Protein AF-A0A2N2BVV9-F1 (afdb_monomer_lite)

Structure (mmCIF, N/CA/C/O backbone):
data_AF-A0A2N2BVV9-F1
#
_entry.id   AF-A0A2N2BVV9-F1
#
loop_
_atom_site.group_PDB
_atom_site.id
_atom_site.type_symbol
_atom_site.label_atom_id
_atom_site.label_alt_id
_atom_site.label_comp_id
_atom_site.label_asym_id
_atom_site.label_entity_id
_atom_site.label_seq_id
_atom_site.pdbx_PDB_ins_code
_atom_site.Cartn_x
_atom_site.Cartn_y
_atom_site.Cartn_z
_atom_site.occupancy
_atom_site.B_iso_or_equiv
_atom_site.auth_seq_id
_atom_site.auth_comp_id
_atom_site.auth_asym_id
_atom_site.auth_atom_id
_atom_site.pdbx_PDB_model_num
ATOM 1 N N . MET A 1 1 ? -19.766 22.485 -24.514 1.00 62.78 1 MET A N 1
ATOM 2 C CA . MET A 1 1 ? -18.307 22.722 -24.386 1.00 62.78 1 MET A CA 1
ATOM 3 C C . MET A 1 1 ? -17.818 22.043 -23.111 1.00 62.78 1 MET A C 1
ATOM 5 O O . MET A 1 1 ? -18.345 22.358 -22.055 1.00 62.78 1 MET A O 1
ATOM 9 N N . ARG A 1 2 ? -16.891 21.072 -23.178 1.00 65.94 2 ARG A N 1
ATOM 10 C CA . ARG A 1 2 ? -16.300 20.479 -21.960 1.00 65.94 2 ARG A CA 1
ATOM 11 C C . ARG A 1 2 ? -15.352 21.512 -21.325 1.00 65.94 2 ARG A C 1
ATOM 13 O O . ARG A 1 2 ? -14.551 22.086 -22.063 1.00 65.94 2 ARG A O 1
ATOM 20 N N . PRO A 1 3 ? -15.439 21.788 -20.013 1.00 75.00 3 PRO A N 1
ATOM 21 C CA . PRO A 1 3 ? -14.619 22.816 -19.379 1.00 75.00 3 PRO A CA 1
ATOM 22 C C . PRO A 1 3 ? -13.133 22.455 -19.502 1.00 75.00 3 PRO A C 1
ATOM 24 O O . PRO A 1 3 ? -12.729 21.358 -19.122 1.00 75.00 3 PRO A O 1
ATOM 27 N N . ARG A 1 4 ? -12.312 23.380 -20.024 1.00 73.75 4 ARG A N 1
ATOM 28 C CA . ARG A 1 4 ? -10.858 23.191 -20.230 1.00 73.75 4 ARG A CA 1
ATOM 29 C C . ARG A 1 4 ? -10.119 22.786 -18.946 1.00 73.75 4 ARG A C 1
ATOM 31 O O . ARG A 1 4 ? -9.126 22.065 -19.013 1.00 73.75 4 ARG A O 1
ATOM 38 N N . ALA A 1 5 ? -10.647 23.172 -17.785 1.00 70.56 5 ALA A N 1
ATOM 39 C CA . ALA A 1 5 ? -10.159 22.726 -16.485 1.00 70.56 5 ALA A CA 1
ATOM 40 C C . ALA A 1 5 ? -10.226 21.195 -16.335 1.00 70.56 5 ALA A C 1
ATOM 42 O O . ALA A 1 5 ? -9.238 20.579 -15.953 1.00 70.56 5 ALA A O 1
ATOM 43 N N . LEU A 1 6 ? -11.334 20.553 -16.722 1.00 74.19 6 LEU A N 1
ATOM 44 C CA . LEU A 1 6 ? -11.515 19.103 -16.577 1.00 74.19 6 LEU A CA 1
ATOM 45 C C . LEU A 1 6 ? -10.497 18.306 -17.407 1.00 74.19 6 LEU A C 1
ATOM 47 O O . LEU A 1 6 ? -10.034 17.250 -16.980 1.00 74.19 6 LEU A O 1
ATOM 51 N N . SER A 1 7 ? -10.110 18.823 -18.577 1.00 81.19 7 SER A N 1
ATOM 52 C CA . SER A 1 7 ? -9.033 18.227 -19.372 1.00 81.19 7 SER A CA 1
ATOM 53 C C . SER A 1 7 ? -7.674 18.330 -18.680 1.00 81.19 7 SER A C 1
ATOM 55 O O . SER A 1 7 ? -6.961 17.334 -18.649 1.00 81.19 7 SER A O 1
ATOM 57 N N . ILE A 1 8 ? -7.335 19.484 -18.093 1.00 84.38 8 ILE A N 1
ATOM 58 C CA . ILE A 1 8 ? -6.039 19.703 -17.428 1.00 84.38 8 ILE A CA 1
ATOM 59 C C . ILE A 1 8 ? -5.873 18.742 -16.247 1.00 84.38 8 ILE A C 1
ATOM 61 O O . ILE A 1 8 ? -4.894 18.003 -16.207 1.00 84.38 8 ILE A O 1
ATOM 65 N N . TRP A 1 9 ? -6.870 18.662 -15.360 1.00 85.75 9 TRP A N 1
ATOM 66 C CA . TRP A 1 9 ? -6.849 17.736 -14.222 1.00 85.75 9 TRP A CA 1
ATOM 67 C C . TRP A 1 9 ? -6.662 16.282 -14.659 1.00 85.75 9 TRP A C 1
ATOM 69 O O . TRP A 1 9 ? -5.866 15.550 -14.076 1.00 85.75 9 TRP A O 1
ATOM 79 N N . ARG A 1 10 ? -7.355 15.858 -15.722 1.00 87.19 10 ARG A N 1
ATOM 80 C CA . ARG A 1 10 ? -7.242 14.490 -16.238 1.00 87.19 10 ARG A CA 1
ATOM 81 C C . ARG A 1 10 ? -5.838 14.174 -16.753 1.00 87.19 10 ARG A C 1
ATOM 83 O O . ARG A 1 10 ? -5.335 13.088 -16.484 1.00 87.19 10 ARG A O 1
ATOM 90 N N . TYR A 1 11 ? -5.211 15.101 -17.476 1.00 88.94 11 TYR A N 1
ATOM 91 C CA . TYR A 1 11 ? -3.847 14.903 -17.969 1.00 88.94 11 TYR A CA 1
ATOM 92 C C . TYR A 1 11 ? -2.820 14.906 -16.836 1.00 88.94 11 TYR A C 1
ATOM 94 O O . TYR A 1 11 ? -1.898 14.097 -16.870 1.00 88.94 11 TYR A O 1
ATOM 102 N N . SER A 1 12 ? -3.010 15.733 -15.804 1.00 88.25 12 SER A N 1
ATOM 103 C CA . SER A 1 12 ? -2.161 15.712 -14.610 1.00 88.25 12 SER A CA 1
ATOM 104 C C . SER A 1 12 ? -2.215 14.361 -13.896 1.00 88.25 12 SER A C 1
ATOM 106 O O . SER A 1 12 ? -1.169 13.781 -13.617 1.00 88.25 12 SER A O 1
ATOM 108 N N . TRP A 1 13 ? -3.412 13.809 -13.667 1.00 89.38 13 TRP A N 1
ATOM 109 C CA . TRP A 1 13 ? -3.558 12.485 -13.052 1.00 89.38 13 TRP A CA 1
ATOM 110 C C . TRP A 1 13 ? -2.965 11.367 -13.906 1.00 89.38 13 TRP A C 1
ATOM 112 O O . TRP A 1 13 ? -2.309 10.476 -13.371 1.00 89.38 13 TRP A O 1
ATOM 122 N N . ALA A 1 14 ? -3.151 11.428 -15.226 1.00 89.12 14 ALA A N 1
ATOM 123 C CA . ALA A 1 14 ? -2.568 10.456 -16.143 1.00 89.12 14 ALA A CA 1
ATOM 124 C C . ALA A 1 14 ? -1.032 10.508 -16.140 1.00 89.12 14 ALA A C 1
ATOM 126 O O . ALA A 1 14 ? -0.393 9.460 -16.125 1.00 89.12 14 ALA A O 1
ATOM 127 N N . LEU A 1 15 ? -0.438 11.706 -16.106 1.00 91.56 15 LEU A N 1
ATOM 128 C CA . LEU A 1 15 ? 1.013 11.877 -16.044 1.00 91.56 15 LEU A CA 1
ATOM 129 C C . LEU A 1 15 ? 1.579 11.339 -14.728 1.00 91.56 15 LEU A C 1
ATOM 131 O O . LEU A 1 15 ? 2.517 10.548 -14.743 1.00 91.56 15 LEU A O 1
ATOM 135 N N . VAL A 1 16 ? 0.989 11.734 -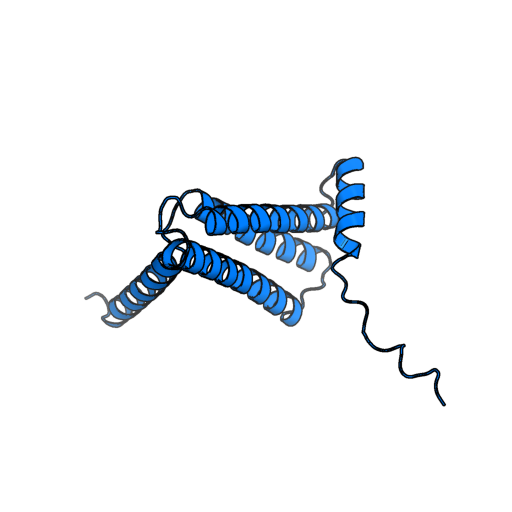13.596 1.00 89.50 16 VAL A N 1
ATOM 136 C CA . VAL A 1 16 ? 1.431 11.282 -12.270 1.00 89.50 16 VAL A CA 1
ATOM 137 C C . VAL A 1 16 ? 1.280 9.768 -12.143 1.00 89.50 16 VAL A C 1
ATOM 139 O O . VAL A 1 16 ? 2.234 9.093 -11.772 1.00 89.50 16 VAL A O 1
ATOM 142 N N . GLY A 1 17 ? 0.119 9.218 -12.508 1.00 86.31 17 GLY A N 1
ATOM 143 C CA . GLY A 1 17 ? -0.121 7.776 -12.472 1.00 86.31 17 GLY A CA 1
ATOM 144 C C . GLY A 1 17 ? 0.805 7.000 -13.408 1.00 86.31 17 GLY A C 1
ATOM 145 O O . GLY A 1 17 ? 1.315 5.951 -13.027 1.00 86.31 17 GLY A O 1
ATOM 146 N N . GLY A 1 18 ? 1.083 7.541 -14.598 1.00 87.44 18 GLY A N 1
ATOM 147 C CA . GLY A 1 18 ? 2.029 6.960 -15.548 1.00 87.44 18 GLY A CA 1
ATOM 148 C C . GLY A 1 18 ? 3.455 6.909 -15.000 1.00 87.44 18 GLY A C 1
ATOM 149 O O . GLY A 1 18 ? 4.081 5.856 -15.050 1.00 87.44 18 GLY A O 1
ATOM 150 N N . LEU A 1 19 ? 3.947 8.010 -14.422 1.00 88.12 19 LEU A N 1
ATOM 151 C CA . LEU A 1 19 ? 5.283 8.076 -13.816 1.00 88.12 19 LEU A CA 1
ATOM 152 C C . LEU A 1 19 ? 5.409 7.141 -12.610 1.00 88.12 19 LEU A C 1
ATOM 154 O O . LEU A 1 19 ? 6.375 6.387 -12.517 1.00 88.12 19 LEU A O 1
ATOM 158 N N . VAL A 1 20 ? 4.416 7.145 -11.717 1.00 88.81 20 VAL A N 1
ATOM 159 C CA . VAL A 1 20 ? 4.384 6.250 -10.552 1.00 88.81 20 VAL A CA 1
ATOM 160 C C . VAL A 1 20 ? 4.352 4.791 -10.999 1.00 88.81 20 VAL A C 1
ATOM 162 O O . VAL A 1 20 ? 5.143 3.987 -10.515 1.00 88.81 20 VAL A O 1
ATOM 165 N N . GLY A 1 21 ? 3.497 4.450 -11.965 1.00 88.38 21 GLY A N 1
ATOM 166 C CA . GLY A 1 21 ? 3.435 3.105 -12.529 1.00 88.38 21 GLY A CA 1
ATOM 167 C C . GLY A 1 21 ? 4.761 2.668 -13.151 1.00 88.38 21 GLY A C 1
ATOM 168 O O . GLY A 1 21 ? 5.144 1.511 -13.011 1.00 88.38 21 GLY A O 1
ATOM 169 N N . GLN A 1 22 ? 5.497 3.585 -13.783 1.00 87.06 22 GLN A N 1
ATOM 170 C CA . GLN A 1 22 ? 6.818 3.293 -14.338 1.00 87.06 22 GLN A CA 1
ATOM 171 C C . GLN A 1 22 ? 7.857 3.017 -13.242 1.00 87.06 22 GLN A C 1
ATOM 173 O O . GLN A 1 22 ? 8.562 2.018 -13.328 1.00 87.06 22 GLN A O 1
ATOM 178 N N . ILE A 1 23 ? 7.895 3.832 -12.181 1.00 88.62 23 ILE A N 1
ATOM 179 C CA . ILE A 1 23 ? 8.817 3.655 -11.041 1.00 88.62 23 ILE A CA 1
ATOM 180 C C . ILE A 1 23 ? 8.554 2.338 -10.302 1.00 88.62 23 ILE A C 1
ATOM 182 O O . ILE A 1 23 ? 9.487 1.677 -9.856 1.00 88.62 23 ILE A O 1
ATOM 186 N N . LEU A 1 24 ? 7.292 1.924 -10.193 1.00 90.94 24 LEU A N 1
ATOM 187 C CA . LEU A 1 24 ? 6.922 0.635 -9.601 1.00 90.94 24 LEU A CA 1
ATOM 188 C C . LEU A 1 24 ? 7.221 -0.555 -10.536 1.00 90.94 24 LEU A C 1
ATOM 190 O O . LEU A 1 24 ? 7.142 -1.709 -10.121 1.00 90.94 24 LEU A O 1
ATOM 194 N N . GLY A 1 25 ? 7.601 -0.296 -11.788 1.00 86.19 25 GLY A N 1
ATOM 195 C CA . GLY A 1 25 ? 7.963 -1.309 -12.775 1.00 86.19 25 GLY A CA 1
ATOM 196 C C . GLY A 1 25 ? 6.795 -1.925 -13.535 1.00 86.19 25 GLY A C 1
ATOM 197 O O . GLY A 1 25 ? 6.879 -3.065 -13.994 1.00 86.19 25 GLY A O 1
ATOM 198 N N . GLY A 1 26 ? 5.714 -1.169 -13.683 1.00 88.81 26 GLY A N 1
ATOM 199 C CA . GLY A 1 26 ? 4.510 -1.563 -14.399 1.00 88.81 26 GLY A CA 1
ATOM 200 C C . GLY A 1 26 ? 3.368 -1.973 -13.476 1.00 88.81 26 GLY A C 1
ATOM 201 O O . GLY A 1 26 ? 3.520 -2.107 -12.265 1.00 88.81 26 GLY A O 1
ATOM 202 N N . TRP A 1 27 ? 2.197 -2.151 -14.082 1.00 89.31 27 TRP A N 1
ATOM 203 C CA . TRP A 1 27 ? 0.970 -2.536 -13.391 1.00 89.31 27 TRP A CA 1
ATOM 204 C C . TRP A 1 27 ? 0.638 -3.997 -13.693 1.00 89.31 27 TRP A C 1
ATOM 206 O O . TRP A 1 27 ? -0.050 -4.299 -14.669 1.00 89.31 27 TRP A O 1
ATOM 216 N N . ASP A 1 28 ? 1.181 -4.904 -12.887 1.00 91.69 28 ASP A N 1
ATOM 217 C CA . ASP A 1 28 ? 0.995 -6.347 -13.029 1.00 91.69 28 ASP A CA 1
ATOM 218 C C . ASP A 1 28 ? 0.104 -6.933 -11.919 1.00 91.69 28 ASP A C 1
ATOM 220 O O . ASP A 1 28 ? -0.407 -6.225 -11.047 1.00 91.69 28 ASP A O 1
ATOM 224 N N . GLY A 1 29 ? -0.105 -8.253 -11.958 1.00 93.44 29 GLY A N 1
ATOM 225 C CA . GLY A 1 29 ? -0.931 -8.948 -10.970 1.00 93.44 29 GLY A CA 1
ATOM 226 C C . GLY A 1 29 ? -0.373 -8.890 -9.543 1.00 93.44 29 GLY A C 1
ATOM 227 O O . GLY A 1 29 ? -1.152 -8.884 -8.592 1.00 93.44 29 GLY A O 1
ATOM 228 N N . PHE A 1 30 ? 0.951 -8.808 -9.376 1.00 94.56 30 PHE A N 1
ATOM 229 C CA . PHE A 1 30 ? 1.578 -8.727 -8.055 1.00 94.56 30 PHE A CA 1
ATOM 230 C C . PHE A 1 30 ? 1.328 -7.364 -7.419 1.00 94.56 30 PHE A C 1
ATOM 232 O O . PHE A 1 30 ? 0.872 -7.294 -6.276 1.00 94.56 30 PHE A O 1
ATOM 239 N N . LEU A 1 31 ? 1.543 -6.284 -8.173 1.00 94.75 31 LEU A N 1
ATOM 240 C CA . LEU A 1 31 ? 1.271 -4.935 -7.695 1.00 94.75 31 LEU A CA 1
ATOM 241 C C . LEU A 1 31 ? -0.226 -4.734 -7.423 1.00 94.75 31 LEU A C 1
ATOM 243 O O . LEU A 1 31 ? -0.579 -4.174 -6.387 1.00 94.75 31 LEU A O 1
ATOM 247 N N . LEU A 1 32 ? -1.105 -5.261 -8.287 1.00 95.94 32 LEU A N 1
ATOM 248 C CA . LEU A 1 32 ? -2.555 -5.236 -8.068 1.00 95.94 32 LEU A CA 1
ATOM 249 C C . LEU A 1 32 ? -2.947 -5.935 -6.758 1.00 95.94 32 LEU A C 1
ATOM 251 O O . LEU A 1 32 ? -3.782 -5.419 -6.014 1.00 95.94 32 LEU A O 1
ATOM 255 N N . CYS A 1 33 ? -2.340 -7.088 -6.463 1.00 97.00 33 CYS A N 1
ATOM 256 C CA . CYS A 1 33 ? -2.578 -7.824 -5.225 1.00 97.00 33 CYS A CA 1
ATOM 257 C C . CYS A 1 33 ? -2.158 -7.003 -3.997 1.00 97.00 33 CYS A C 1
ATOM 259 O O . CYS A 1 33 ? -2.960 -6.820 -3.082 1.00 97.00 33 CYS A O 1
ATOM 261 N N . LEU A 1 34 ? -0.952 -6.424 -4.011 1.00 97.19 34 LEU A N 1
ATOM 262 C CA . LEU A 1 34 ? -0.489 -5.544 -2.935 1.00 97.19 34 LEU A CA 1
ATOM 263 C C . LEU A 1 34 ? -1.427 -4.353 -2.732 1.00 97.19 34 LEU A C 1
ATOM 265 O O . LEU A 1 34 ? -1.814 -4.060 -1.603 1.00 97.19 34 LEU A O 1
ATOM 269 N N . THR A 1 35 ? -1.833 -3.684 -3.814 1.00 96.56 35 THR A N 1
ATOM 270 C CA . THR A 1 35 ? -2.781 -2.568 -3.734 1.00 96.56 35 THR A CA 1
ATOM 271 C C . THR A 1 35 ? -4.107 -3.000 -3.118 1.00 96.56 35 THR A C 1
ATOM 273 O O . THR A 1 35 ? -4.628 -2.290 -2.260 1.00 96.56 35 THR A O 1
ATOM 276 N N . ALA A 1 36 ? -4.642 -4.162 -3.500 1.00 97.81 36 ALA A N 1
ATOM 277 C CA . ALA A 1 36 ? -5.874 -4.682 -2.917 1.00 97.81 36 ALA A CA 1
ATOM 278 C C . ALA A 1 36 ? -5.730 -4.938 -1.409 1.00 97.81 36 ALA A C 1
ATOM 280 O O . ALA A 1 36 ? -6.590 -4.509 -0.641 1.00 97.81 36 ALA A O 1
ATOM 281 N N . PHE A 1 37 ? -4.632 -5.562 -0.976 1.00 97.69 37 PHE A N 1
ATOM 282 C CA . PHE A 1 37 ? -4.356 -5.811 0.441 1.00 97.69 37 PHE A CA 1
ATOM 283 C C . PHE A 1 37 ? -4.236 -4.513 1.244 1.00 97.69 37 PHE A C 1
ATOM 285 O O . PHE A 1 37 ? -4.914 -4.373 2.255 1.00 97.69 37 PHE A O 1
ATOM 292 N N . VAL A 1 38 ? -3.480 -3.526 0.754 1.00 97.12 38 VAL A N 1
ATOM 293 C CA . VAL A 1 38 ? -3.354 -2.206 1.398 1.00 97.12 38 VAL A CA 1
ATOM 294 C C . VAL A 1 38 ? -4.710 -1.502 1.535 1.00 97.12 38 VAL A C 1
ATOM 296 O O . VAL A 1 38 ? -4.996 -0.880 2.559 1.00 97.12 38 VAL A O 1
ATOM 299 N N . VAL A 1 39 ? -5.563 -1.577 0.506 1.00 96.75 39 VAL A N 1
ATOM 300 C CA . VAL A 1 39 ? -6.905 -0.976 0.546 1.00 96.75 39 VAL A CA 1
ATOM 301 C C . VAL A 1 39 ? -7.787 -1.689 1.570 1.00 96.75 39 VAL A C 1
ATOM 303 O O . VAL A 1 39 ? -8.451 -1.024 2.363 1.00 96.75 39 VAL A O 1
ATOM 306 N N . ILE A 1 40 ? -7.791 -3.024 1.578 1.00 96.75 40 ILE A N 1
ATOM 307 C CA . ILE A 1 40 ? -8.565 -3.815 2.543 1.00 96.75 40 ILE A CA 1
ATOM 308 C C . ILE A 1 40 ? -8.082 -3.533 3.967 1.00 96.75 40 ILE A C 1
ATOM 310 O O . ILE A 1 40 ? -8.908 -3.311 4.852 1.00 96.75 40 ILE A O 1
ATOM 314 N N . ASP A 1 41 ? -6.772 -3.479 4.194 1.00 95.31 41 ASP A N 1
ATOM 315 C CA . ASP A 1 41 ? -6.211 -3.150 5.500 1.00 95.31 41 ASP A CA 1
ATOM 316 C C . ASP A 1 41 ? -6.666 -1.773 5.983 1.00 95.31 41 ASP A C 1
ATOM 318 O O . ASP A 1 41 ? -7.232 -1.651 7.067 1.00 95.31 41 ASP A O 1
ATOM 322 N N . TYR A 1 42 ? -6.543 -0.742 5.144 1.00 93.81 42 TYR A N 1
ATOM 323 C CA . TYR A 1 42 ? -6.992 0.598 5.510 1.00 93.81 42 TYR A CA 1
ATOM 324 C C . TYR A 1 42 ? -8.489 0.644 5.849 1.00 93.81 42 TYR A C 1
ATOM 326 O O . TYR A 1 42 ? -8.885 1.279 6.829 1.00 93.81 42 TYR A O 1
ATOM 334 N N . LEU A 1 43 ? -9.330 -0.046 5.071 1.00 95.00 43 LEU A N 1
ATOM 335 C CA . LEU A 1 43 ? -10.768 -0.116 5.332 1.00 95.00 43 LEU A CA 1
ATOM 336 C C . LEU A 1 43 ? -11.071 -0.857 6.639 1.00 95.00 43 LEU A C 1
ATOM 338 O O . LEU A 1 43 ? -11.857 -0.367 7.450 1.00 95.00 43 LEU A O 1
ATOM 342 N N . THR A 1 44 ? -10.446 -2.013 6.869 1.00 94.75 44 THR A N 1
ATOM 343 C CA . THR A 1 44 ? -10.649 -2.799 8.096 1.00 94.75 44 THR A CA 1
ATOM 344 C C . THR A 1 44 ? -10.131 -2.065 9.330 1.00 94.75 44 THR A C 1
ATOM 346 O O . THR A 1 44 ? -10.837 -2.017 10.335 1.00 94.75 44 THR A O 1
ATOM 349 N N . GLY A 1 45 ? -8.973 -1.410 9.246 1.00 92.25 45 GLY A N 1
ATOM 350 C CA . GLY A 1 45 ? -8.412 -0.586 10.315 1.00 92.25 45 GLY A CA 1
ATOM 351 C C . GLY A 1 45 ? -9.262 0.643 10.620 1.00 92.25 45 GLY A C 1
ATOM 352 O O . GLY A 1 45 ? -9.504 0.963 11.786 1.00 92.25 45 GLY A O 1
ATOM 353 N N . PHE A 1 46 ? -9.800 1.302 9.590 1.00 92.38 46 PHE A N 1
ATOM 354 C CA . PHE A 1 46 ? -10.756 2.393 9.775 1.00 92.38 46 PHE A CA 1
ATOM 355 C C . PHE A 1 46 ? -12.029 1.915 10.490 1.00 92.38 46 PHE A C 1
ATOM 357 O O . PHE A 1 46 ? -12.465 2.547 11.454 1.00 92.38 46 PHE A O 1
ATOM 364 N N . LEU A 1 47 ? -12.600 0.782 10.065 1.00 93.19 47 LEU A N 1
ATOM 365 C CA . LEU A 1 47 ? -13.775 0.183 10.703 1.00 93.19 47 LEU A CA 1
ATOM 366 C C . LEU A 1 47 ? -13.492 -0.216 12.155 1.00 93.19 47 LEU A C 1
ATOM 368 O O . LEU A 1 47 ? -14.300 0.076 13.033 1.00 93.19 47 LEU A O 1
ATOM 372 N N . ALA A 1 48 ? -12.340 -0.830 12.426 1.00 92.56 48 ALA A N 1
ATOM 373 C CA . ALA A 1 48 ? -11.912 -1.214 13.767 1.00 92.56 48 ALA A CA 1
ATOM 374 C C . ALA A 1 48 ? -11.768 0.009 14.691 1.00 92.56 48 ALA A C 1
ATOM 376 O O . ALA A 1 48 ? -12.269 0.007 15.819 1.00 92.56 48 ALA A O 1
ATOM 377 N N . ALA A 1 49 ? -11.156 1.095 14.207 1.00 90.56 49 ALA A N 1
ATOM 378 C CA . ALA A 1 49 ? -11.019 2.340 14.963 1.00 90.56 49 ALA A CA 1
ATOM 379 C C . ALA A 1 49 ? -12.372 3.032 15.211 1.00 90.56 49 ALA A C 1
ATOM 381 O O . ALA A 1 49 ? -12.611 3.557 16.305 1.00 90.56 49 ALA A O 1
ATOM 382 N N . ALA A 1 50 ? -13.275 3.003 14.224 1.00 90.50 50 ALA A N 1
ATOM 383 C CA . ALA A 1 50 ? -14.642 3.499 14.360 1.00 90.50 50 ALA A CA 1
ATOM 384 C C . ALA A 1 50 ? -15.438 2.681 15.388 1.00 90.50 50 ALA A C 1
ATOM 386 O O . ALA A 1 50 ? -16.117 3.260 16.238 1.00 90.50 50 ALA A O 1
ATOM 387 N N . TRP A 1 51 ? -15.294 1.353 15.367 1.00 91.62 51 TRP A N 1
ATOM 388 C CA . TRP A 1 51 ? -15.931 0.433 16.310 1.00 91.62 51 TRP A CA 1
ATOM 389 C C . TRP A 1 51 ? -15.512 0.707 17.757 1.00 91.62 51 TRP A C 1
ATOM 391 O O . TRP A 1 51 ? -16.349 0.779 18.655 1.00 91.62 51 TRP A O 1
ATOM 401 N N . GLN A 1 52 ? -14.221 0.961 17.982 1.00 90.50 52 GLN A N 1
ATOM 402 C CA . GLN A 1 52 ? -13.696 1.338 19.297 1.00 90.50 52 GLN A CA 1
ATOM 403 C C . GLN A 1 52 ? -13.987 2.799 19.690 1.00 90.50 52 GLN A C 1
ATOM 405 O O . GLN A 1 52 ? -13.601 3.221 20.781 1.00 90.50 52 GLN A O 1
ATOM 410 N N . LYS A 1 53 ? -14.635 3.593 18.822 1.00 86.19 53 LYS A N 1
ATOM 411 C CA . LYS A 1 53 ? -14.838 5.046 18.983 1.00 86.19 53 LYS A CA 1
ATOM 412 C C . LYS A 1 53 ? -13.533 5.823 19.226 1.00 86.19 53 LYS A C 1
ATOM 414 O O . LYS A 1 53 ? -13.538 6.868 19.871 1.00 86.19 53 LYS A O 1
ATOM 419 N N . ARG A 1 54 ? -12.407 5.332 18.696 1.00 78.94 54 ARG A N 1
ATOM 420 C CA . ARG A 1 54 ? -11.062 5.925 18.832 1.00 78.94 54 ARG A CA 1
ATOM 421 C C . ARG A 1 54 ? -10.554 6.471 17.498 1.00 78.94 54 ARG A C 1
ATOM 423 O O . ARG A 1 54 ? -9.434 6.198 17.073 1.00 78.94 54 ARG A O 1
ATOM 430 N N . LEU A 1 55 ? -11.388 7.254 16.823 1.00 80.50 55 LEU A N 1
ATOM 431 C CA . LEU A 1 55 ? -11.016 7.895 15.565 1.00 80.50 55 LEU A CA 1
ATOM 432 C C . LEU A 1 55 ? -10.147 9.124 15.843 1.00 80.50 55 LEU A C 1
ATOM 434 O O . LEU A 1 55 ? -10.645 10.200 16.157 1.00 80.50 55 LEU A O 1
ATOM 438 N N . SER A 1 56 ? -8.833 8.952 15.717 1.00 85.06 56 SER A N 1
ATOM 439 C CA . SER A 1 56 ? -7.872 10.054 15.700 1.00 85.06 56 SER A CA 1
ATOM 440 C C . SER A 1 56 ? -7.360 10.264 14.279 1.00 85.06 56 SER A C 1
ATOM 442 O O . SER A 1 56 ? -6.810 9.348 13.662 1.00 85.06 56 SER A O 1
ATOM 444 N N . SER A 1 57 ? -7.504 11.485 13.760 1.00 79.62 57 SER A N 1
ATOM 445 C CA . SER A 1 57 ? -6.979 11.873 12.444 1.00 79.62 57 SER A CA 1
ATOM 446 C C . SER A 1 57 ? -5.459 11.715 12.364 1.00 79.62 57 SER A C 1
ATOM 448 O O . SER A 1 57 ? -4.940 11.304 11.329 1.00 79.62 57 SER A O 1
ATOM 450 N N . ALA A 1 58 ? -4.748 11.947 13.472 1.00 84.88 58 ALA A N 1
ATOM 451 C CA . ALA A 1 58 ? -3.309 11.722 13.562 1.00 84.88 58 ALA A CA 1
ATOM 452 C C . ALA A 1 58 ? -2.949 10.235 13.404 1.00 84.88 58 ALA A C 1
ATOM 454 O O . ALA A 1 58 ? -1.972 9.906 12.732 1.00 84.88 58 ALA A O 1
ATOM 455 N N . GLN A 1 59 ? -3.756 9.332 13.972 1.00 81.44 59 GLN A N 1
ATOM 456 C CA . GLN A 1 59 ? -3.565 7.887 13.819 1.00 81.44 59 GLN A CA 1
ATOM 457 C C . GLN A 1 59 ? -3.818 7.454 12.368 1.00 81.44 59 GLN A C 1
ATOM 459 O O . GLN A 1 59 ? -3.003 6.740 11.787 1.00 81.44 59 GLN A O 1
ATOM 464 N N . GLY A 1 60 ? -4.905 7.946 11.761 1.00 84.12 60 GLY A N 1
ATOM 465 C CA . GLY A 1 60 ? -5.245 7.663 10.364 1.00 84.12 60 GLY A CA 1
ATOM 466 C C . GLY A 1 60 ? -4.190 8.175 9.380 1.00 84.12 60 GLY A C 1
ATOM 467 O O . GLY A 1 60 ? -3.803 7.452 8.464 1.00 84.12 60 GLY A O 1
ATOM 468 N N . PHE A 1 61 ? -3.660 9.382 9.605 1.00 87.06 61 PHE A N 1
ATOM 469 C CA . PHE A 1 61 ? -2.587 9.944 8.784 1.00 87.06 61 PHE A CA 1
ATOM 470 C C . PHE A 1 61 ? -1.300 9.118 8.879 1.00 87.06 61 PHE A C 1
ATOM 472 O O . PHE A 1 61 ? -0.704 8.795 7.854 1.00 87.06 61 PHE A O 1
ATOM 479 N N . ARG A 1 62 ? -0.902 8.710 10.094 1.00 87.19 62 ARG A N 1
ATOM 480 C CA . ARG A 1 62 ? 0.241 7.803 10.292 1.00 87.19 62 ARG A CA 1
ATOM 481 C C . ARG A 1 62 ? 0.035 6.470 9.571 1.00 87.19 62 ARG A C 1
ATOM 483 O O . ARG A 1 62 ? 0.983 5.962 8.980 1.00 87.19 62 ARG A O 1
ATOM 490 N N . GLY A 1 63 ? -1.187 5.935 9.581 1.00 88.31 63 GLY A N 1
ATOM 491 C CA . GLY A 1 63 ? -1.551 4.730 8.835 1.00 88.31 63 GLY A CA 1
ATOM 492 C C . GLY A 1 63 ? -1.327 4.894 7.332 1.00 88.31 63 GLY A C 1
ATOM 493 O O . GLY A 1 63 ? -0.563 4.136 6.743 1.00 88.31 63 GLY A O 1
ATOM 494 N N . ILE A 1 64 ? -1.914 5.932 6.726 1.00 90.62 64 ILE A N 1
ATOM 495 C CA . ILE A 1 64 ? -1.767 6.211 5.286 1.00 90.62 64 ILE A CA 1
ATOM 496 C C . ILE A 1 64 ? -0.299 6.435 4.913 1.00 90.62 64 ILE A C 1
ATOM 498 O O . ILE A 1 64 ? 0.163 5.899 3.907 1.00 90.62 64 ILE A O 1
ATOM 502 N N . LEU A 1 65 ? 0.452 7.182 5.729 1.00 93.56 65 LEU A N 1
ATOM 503 C CA . LEU A 1 65 ? 1.869 7.433 5.478 1.00 93.56 65 LEU A CA 1
ATOM 504 C C . LEU A 1 65 ? 2.664 6.124 5.415 1.00 93.56 65 LEU A C 1
ATOM 506 O O . LEU A 1 65 ? 3.425 5.931 4.470 1.00 93.56 65 LEU A O 1
ATOM 510 N N . LYS A 1 66 ? 2.439 5.194 6.355 1.00 91.19 66 LYS A N 1
ATOM 511 C CA . LYS A 1 66 ? 3.063 3.862 6.318 1.00 91.19 66 LYS A CA 1
ATOM 512 C C . LYS A 1 66 ? 2.752 3.131 5.008 1.00 91.19 66 LYS A C 1
ATOM 514 O O . LYS A 1 66 ? 3.669 2.614 4.381 1.00 91.19 66 LYS A O 1
ATOM 519 N N . LYS A 1 67 ? 1.496 3.147 4.546 1.00 93.75 67 LYS A N 1
ATOM 520 C CA . LYS A 1 67 ? 1.105 2.486 3.287 1.00 93.75 67 LYS A CA 1
ATOM 521 C C . LYS A 1 67 ? 1.750 3.119 2.053 1.00 93.75 67 LYS A C 1
ATOM 523 O O . LYS A 1 67 ? 2.121 2.410 1.127 1.00 93.75 67 LYS A O 1
ATOM 528 N N . VAL A 1 68 ? 1.938 4.438 2.035 1.00 93.94 68 VAL A N 1
ATOM 529 C CA . VAL A 1 68 ? 2.670 5.121 0.953 1.00 93.94 68 VAL A CA 1
ATOM 530 C C . VAL A 1 68 ? 4.144 4.704 0.941 1.00 93.94 68 VAL A C 1
ATOM 532 O O . VAL A 1 68 ? 4.693 4.438 -0.128 1.00 93.94 68 VAL A O 1
ATOM 535 N N . LEU A 1 69 ? 4.773 4.587 2.117 1.00 95.38 69 LEU A N 1
ATOM 536 C CA . LEU A 1 69 ? 6.165 4.140 2.237 1.00 95.38 69 LEU A CA 1
ATOM 537 C C . LEU A 1 69 ? 6.365 2.712 1.708 1.00 95.38 69 LEU A C 1
ATOM 539 O O . LEU A 1 69 ? 7.393 2.444 1.095 1.00 95.38 69 LEU A O 1
ATOM 543 N N . ILE A 1 70 ? 5.374 1.825 1.847 1.00 95.88 70 ILE A N 1
ATOM 544 C CA . ILE A 1 70 ? 5.408 0.476 1.253 1.00 95.88 70 ILE A CA 1
ATOM 545 C C . ILE A 1 70 ? 5.625 0.546 -0.264 1.00 95.88 70 ILE A C 1
ATOM 547 O O . ILE A 1 70 ? 6.535 -0.094 -0.792 1.00 95.88 70 ILE A O 1
ATOM 551 N N . PHE A 1 71 ? 4.845 1.368 -0.975 1.00 95.56 71 PHE A N 1
ATOM 552 C CA . PHE A 1 71 ? 5.008 1.526 -2.424 1.00 95.56 71 PHE A CA 1
ATOM 553 C C . PHE A 1 71 ? 6.347 2.171 -2.792 1.00 95.56 71 PHE A C 1
ATOM 555 O O . PHE A 1 71 ? 6.932 1.808 -3.810 1.00 95.56 71 PHE A O 1
ATOM 562 N N . MET A 1 72 ? 6.874 3.077 -1.961 1.00 95.38 72 MET A N 1
ATOM 563 C CA . MET A 1 72 ? 8.217 3.629 -2.169 1.00 95.38 72 MET A CA 1
ATOM 564 C C . MET A 1 72 ? 9.293 2.541 -2.081 1.00 95.38 72 MET A C 1
ATOM 566 O O . MET A 1 72 ? 10.149 2.470 -2.960 1.00 95.38 72 MET A O 1
ATOM 570 N N . VAL A 1 73 ? 9.219 1.653 -1.085 1.00 96.75 73 VAL A N 1
ATOM 571 C CA . VAL A 1 73 ? 10.164 0.534 -0.933 1.00 96.75 73 VAL A CA 1
ATOM 572 C C . VAL A 1 73 ? 10.047 -0.454 -2.099 1.00 96.75 73 VAL A C 1
ATOM 574 O O . VAL A 1 73 ? 11.063 -0.896 -2.631 1.00 96.75 73 VAL A O 1
ATOM 577 N N . VAL A 1 74 ? 8.834 -0.750 -2.571 1.00 96.62 74 VAL A N 1
ATOM 578 C CA . VAL A 1 74 ? 8.628 -1.582 -3.772 1.00 96.62 74 VAL A CA 1
ATOM 579 C C . VAL A 1 74 ? 9.236 -0.932 -5.021 1.00 96.62 74 VAL A C 1
ATOM 581 O O . VAL A 1 74 ? 9.901 -1.615 -5.801 1.00 96.62 74 VAL A O 1
ATOM 584 N N . GLY A 1 75 ? 9.071 0.383 -5.193 1.00 94.56 75 GLY A N 1
ATOM 585 C CA . GLY A 1 75 ? 9.715 1.141 -6.270 1.00 94.56 75 GLY A CA 1
ATOM 586 C C . GLY A 1 75 ? 11.242 1.105 -6.184 1.00 94.56 75 GLY A C 1
ATOM 587 O O . GLY A 1 75 ? 11.913 0.923 -7.196 1.00 94.56 75 GLY A O 1
ATOM 588 N N . MET A 1 76 ? 11.805 1.184 -4.974 1.00 94.81 76 MET A N 1
ATOM 589 C CA . MET A 1 76 ? 13.241 0.984 -4.757 1.00 94.81 76 MET A CA 1
ATOM 590 C C . MET A 1 76 ? 13.681 -0.428 -5.156 1.00 94.81 76 MET A C 1
ATOM 592 O O . MET A 1 76 ? 14.696 -0.572 -5.828 1.00 94.81 76 MET A O 1
ATOM 596 N N . GLY A 1 77 ? 12.904 -1.459 -4.814 1.00 94.44 77 GLY A N 1
ATOM 597 C CA . GLY A 1 77 ? 13.154 -2.832 -5.257 1.00 94.44 77 GLY A CA 1
ATOM 598 C C . GLY A 1 77 ? 13.207 -2.960 -6.775 1.00 94.44 77 GLY A C 1
ATOM 599 O O . GLY A 1 77 ? 14.148 -3.534 -7.314 1.00 94.44 77 GLY A O 1
ATOM 600 N N . HIS A 1 78 ? 12.244 -2.351 -7.469 1.00 94.75 78 HIS A N 1
ATOM 601 C CA . HIS A 1 78 ? 12.240 -2.322 -8.929 1.00 94.75 78 HIS A CA 1
ATOM 602 C C . HIS A 1 78 ? 13.456 -1.585 -9.510 1.00 94.75 78 HIS A C 1
ATOM 604 O O . HIS A 1 78 ? 14.066 -2.041 -10.482 1.00 94.75 78 HIS A O 1
ATOM 610 N N . LEU A 1 79 ? 13.839 -0.456 -8.911 1.00 92.31 79 LEU A N 1
ATOM 611 C CA . LEU A 1 79 ? 15.017 0.294 -9.334 1.00 92.31 79 LEU A CA 1
ATOM 612 C C . LEU A 1 79 ? 16.302 -0.525 -9.146 1.00 92.31 79 LEU A C 1
ATOM 614 O O . LEU A 1 79 ? 17.173 -0.504 -10.008 1.00 92.31 79 LEU A O 1
ATOM 618 N N . LEU A 1 80 ? 16.408 -1.294 -8.061 1.00 92.31 80 LEU A N 1
ATOM 619 C CA . LEU A 1 80 ? 17.536 -2.199 -7.832 1.00 92.31 80 LEU A CA 1
ATOM 620 C C . LEU A 1 80 ? 17.541 -3.368 -8.821 1.00 92.31 80 LEU A C 1
ATOM 622 O O . LEU A 1 80 ? 18.594 -3.697 -9.358 1.00 92.31 80 LEU A O 1
ATOM 626 N N . ASP A 1 81 ? 16.384 -3.960 -9.120 1.00 92.44 81 ASP A N 1
ATOM 627 C CA . ASP A 1 81 ? 16.276 -5.022 -10.127 1.00 92.44 81 ASP A CA 1
ATOM 628 C C . ASP A 1 81 ? 16.748 -4.552 -11.510 1.00 92.44 81 ASP A C 1
ATOM 630 O O . ASP A 1 81 ? 17.460 -5.264 -12.223 1.00 92.44 81 ASP A O 1
ATOM 634 N N . THR A 1 82 ? 16.361 -3.338 -11.897 1.00 90.81 82 THR A N 1
ATOM 635 C CA . THR A 1 82 ? 16.738 -2.762 -13.193 1.00 90.81 82 THR A CA 1
ATOM 636 C C 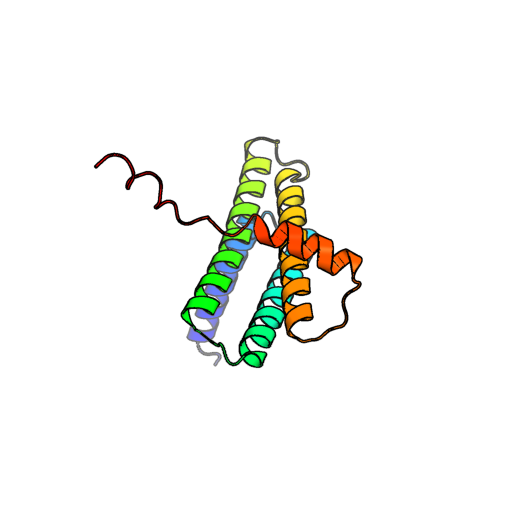. THR A 1 82 ? 18.194 -2.307 -13.226 1.00 90.81 82 THR A C 1
ATOM 638 O O . THR A 1 82 ? 18.872 -2.548 -14.222 1.00 90.81 82 THR A O 1
ATOM 641 N N . ALA A 1 83 ? 18.701 -1.708 -12.145 1.00 88.81 83 ALA A N 1
ATOM 642 C CA . ALA A 1 83 ? 20.069 -1.197 -12.079 1.00 88.81 83 ALA A CA 1
ATOM 643 C C . ALA A 1 83 ? 21.131 -2.285 -11.840 1.00 88.81 83 ALA A C 1
ATOM 645 O O . ALA A 1 83 ? 22.234 -2.173 -12.369 1.00 88.81 83 ALA A O 1
ATOM 646 N N . LEU A 1 84 ? 20.829 -3.314 -11.038 1.00 86.25 84 LEU A N 1
ATOM 647 C CA . LEU A 1 84 ? 21.819 -4.292 -10.562 1.00 86.25 84 LEU A CA 1
ATOM 648 C C . LEU A 1 84 ? 21.653 -5.687 -11.171 1.00 86.25 84 LEU A C 1
ATOM 650 O O . LEU A 1 84 ? 22.644 -6.389 -11.349 1.00 86.25 84 LEU A O 1
ATOM 654 N N . LEU A 1 85 ? 20.422 -6.103 -11.485 1.00 81.06 85 LEU A N 1
ATOM 655 C CA . LEU A 1 85 ? 20.112 -7.475 -11.921 1.00 81.06 85 LEU A CA 1
ATOM 656 C C . LEU A 1 85 ? 19.815 -7.582 -13.424 1.00 81.06 85 LEU A C 1
ATOM 658 O O . LEU A 1 85 ? 19.381 -8.625 -13.908 1.00 81.06 85 LEU A O 1
ATOM 662 N N . GLY A 1 86 ? 20.057 -6.511 -14.184 1.00 74.38 86 GLY A N 1
ATOM 663 C CA . GLY A 1 86 ? 19.904 -6.509 -15.641 1.00 74.38 86 GLY A CA 1
ATOM 664 C C . GLY A 1 86 ? 18.450 -6.567 -16.121 1.00 74.38 86 GLY A C 1
ATOM 665 O O . GLY A 1 86 ? 18.207 -6.872 -17.286 1.00 74.38 86 GLY A O 1
ATOM 666 N N . GLY A 1 87 ? 17.477 -6.287 -15.245 1.00 68.56 87 GLY A N 1
ATOM 667 C CA . GLY A 1 87 ? 16.068 -6.104 -15.609 1.00 68.56 87 GLY A CA 1
ATOM 668 C C . GLY A 1 87 ? 15.280 -7.373 -15.961 1.00 68.56 87 GLY A C 1
ATOM 669 O O . GLY A 1 87 ? 14.088 -7.275 -16.254 1.00 68.56 87 GLY A O 1
ATOM 670 N N . ALA A 1 88 ? 15.881 -8.564 -15.910 1.00 68.50 88 ALA A N 1
ATOM 671 C CA . ALA A 1 88 ? 15.165 -9.811 -16.170 1.00 68.50 88 ALA A CA 1
ATOM 672 C C . ALA A 1 88 ? 14.359 -10.256 -14.932 1.00 68.50 88 ALA A C 1
ATOM 674 O O . ALA A 1 88 ? 14.915 -10.717 -13.940 1.00 68.50 88 ALA A O 1
ATOM 675 N N . GLY A 1 89 ? 13.029 -10.129 -14.994 1.00 71.19 89 GLY A N 1
ATOM 676 C CA . GLY A 1 89 ? 12.098 -10.787 -14.062 1.00 71.19 89 GLY A CA 1
ATOM 677 C C . GLY A 1 89 ? 11.843 -10.112 -12.706 1.00 71.19 89 GLY A C 1
ATOM 678 O O . GLY A 1 89 ? 11.075 -10.662 -11.926 1.00 71.19 89 GLY A O 1
ATOM 679 N N . ALA A 1 90 ? 12.436 -8.946 -12.427 1.00 86.19 90 ALA A N 1
ATOM 680 C CA . ALA A 1 90 ? 12.217 -8.131 -11.216 1.00 86.19 90 ALA A CA 1
ATOM 681 C C . ALA A 1 90 ? 12.028 -8.927 -9.889 1.00 86.19 90 ALA A C 1
ATOM 683 O O . ALA A 1 90 ? 10.977 -8.825 -9.232 1.00 86.19 90 ALA A O 1
ATOM 684 N N . PRO A 1 91 ? 13.002 -9.779 -9.508 1.00 90.69 91 PRO A N 1
ATOM 685 C CA . PRO A 1 91 ? 12.869 -10.666 -8.355 1.00 90.69 91 PRO A CA 1
ATOM 686 C C . PRO A 1 91 ? 12.818 -9.921 -7.013 1.00 90.69 91 PRO A C 1
ATOM 688 O O . PRO A 1 91 ? 12.027 -10.315 -6.154 1.00 90.69 91 PRO A O 1
ATOM 691 N N . LEU A 1 92 ? 13.588 -8.841 -6.814 1.00 93.62 92 LEU A N 1
ATOM 692 C CA . LEU A 1 92 ? 13.556 -8.073 -5.562 1.00 93.62 92 LEU A CA 1
ATOM 693 C C . LEU A 1 92 ? 12.225 -7.352 -5.391 1.00 93.62 92 LEU A C 1
ATOM 695 O O . LEU A 1 92 ? 11.640 -7.401 -4.309 1.00 93.62 92 LEU A O 1
ATOM 699 N N . ARG A 1 93 ? 11.705 -6.730 -6.456 1.00 95.25 93 ARG A N 1
ATOM 700 C CA . ARG A 1 93 ? 10.371 -6.124 -6.450 1.00 95.25 93 ARG A CA 1
ATOM 701 C C . ARG A 1 93 ? 9.330 -7.141 -6.006 1.00 95.25 93 ARG A C 1
ATOM 703 O O . ARG A 1 93 ? 8.527 -6.852 -5.124 1.00 95.25 93 ARG A O 1
ATOM 710 N N . SER A 1 94 ? 9.346 -8.322 -6.616 1.00 94.94 94 SER A N 1
ATOM 711 C CA . SER A 1 94 ? 8.372 -9.378 -6.334 1.00 94.94 94 SER A CA 1
ATOM 712 C C . SER A 1 94 ? 8.483 -9.872 -4.888 1.00 94.94 94 SER A C 1
ATOM 714 O O . SER A 1 94 ? 7.469 -10.010 -4.208 1.00 94.94 94 SER A O 1
ATOM 716 N N . ALA A 1 95 ? 9.705 -10.058 -4.382 1.00 95.94 95 ALA A N 1
ATOM 717 C CA . ALA A 1 95 ? 9.944 -10.440 -2.992 1.00 95.94 95 ALA A CA 1
ATOM 718 C C . ALA A 1 95 ? 9.414 -9.392 -1.999 1.00 95.94 95 ALA A C 1
ATOM 720 O O . ALA A 1 95 ? 8.719 -9.747 -1.049 1.00 95.94 95 ALA A O 1
ATOM 721 N N . LEU A 1 96 ? 9.680 -8.103 -2.240 1.00 97.19 96 LEU A N 1
ATOM 722 C CA . LEU A 1 96 ? 9.172 -7.012 -1.403 1.00 97.19 96 LEU A CA 1
ATOM 723 C C . LEU A 1 96 ? 7.646 -6.912 -1.459 1.00 97.19 96 LEU A C 1
ATOM 725 O O . LEU A 1 96 ? 7.010 -6.703 -0.430 1.00 97.19 96 LEU A O 1
ATOM 729 N N . ILE A 1 97 ? 7.044 -7.106 -2.636 1.00 97.31 97 ILE A N 1
ATOM 730 C CA . ILE A 1 97 ? 5.587 -7.161 -2.778 1.00 97.31 97 ILE A CA 1
ATOM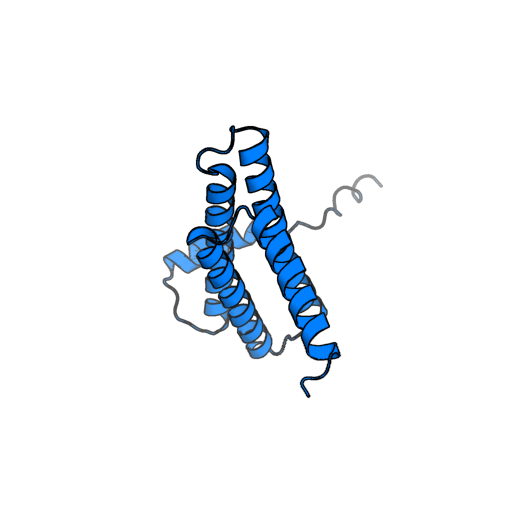 731 C C . ILE A 1 97 ? 5.004 -8.280 -1.910 1.00 97.31 97 ILE A C 1
ATOM 733 O O . ILE A 1 97 ? 4.083 -8.022 -1.139 1.00 97.31 97 ILE A O 1
ATOM 737 N N . PHE A 1 98 ? 5.537 -9.502 -1.988 1.00 96.75 98 PHE A N 1
ATOM 738 C CA . PHE A 1 98 ? 5.036 -10.613 -1.174 1.00 96.75 98 PHE A CA 1
ATOM 739 C C . PHE A 1 98 ? 5.253 -10.394 0.322 1.00 96.75 98 PHE A C 1
ATOM 741 O O . PHE A 1 98 ? 4.357 -10.696 1.111 1.00 96.75 98 PHE A O 1
ATOM 748 N N . PHE A 1 99 ? 6.394 -9.820 0.707 1.00 96.00 99 PHE A N 1
ATOM 749 C CA . PHE A 1 99 ? 6.665 -9.430 2.087 1.00 96.00 99 PHE A CA 1
ATOM 750 C C . PHE A 1 99 ? 5.599 -8.460 2.609 1.00 96.00 99 PHE A C 1
ATOM 752 O O . PHE A 1 99 ? 4.989 -8.704 3.648 1.00 96.00 99 PHE A O 1
ATOM 759 N N . TYR A 1 100 ? 5.295 -7.400 1.859 1.00 96.94 100 TYR A N 1
ATOM 760 C CA . TYR A 1 100 ? 4.288 -6.439 2.293 1.00 96.94 100 TYR A CA 1
ATOM 761 C C . TYR A 1 100 ? 2.858 -6.973 2.198 1.00 96.94 100 TYR A C 1
ATOM 763 O O . TYR A 1 100 ? 2.060 -6.645 3.065 1.00 96.94 100 TYR A O 1
ATOM 771 N N . ILE A 1 101 ? 2.524 -7.851 1.246 1.00 97.44 101 ILE A N 1
ATOM 772 C CA . ILE A 1 101 ? 1.230 -8.558 1.248 1.00 97.44 101 ILE A CA 1
ATOM 773 C C . ILE A 1 101 ? 1.053 -9.351 2.550 1.00 97.44 101 ILE A C 1
ATOM 775 O O . ILE A 1 101 ? -0.025 -9.311 3.140 1.00 97.44 101 ILE A O 1
ATOM 779 N N . ALA A 1 102 ? 2.096 -10.040 3.023 1.00 93.94 102 ALA A N 1
ATOM 780 C CA . ALA A 1 102 ? 2.043 -10.751 4.297 1.00 93.94 102 ALA A CA 1
ATOM 781 C C . ALA A 1 102 ? 1.8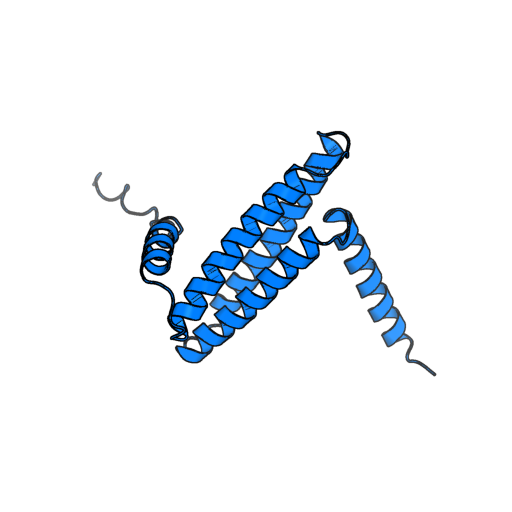32 -9.789 5.482 1.00 93.94 102 ALA A C 1
ATOM 783 O O . ALA A 1 102 ? 0.976 -10.056 6.326 1.00 93.94 102 ALA A O 1
ATOM 784 N N . ASN A 1 103 ? 2.530 -8.647 5.504 1.00 92.75 103 ASN A N 1
ATOM 785 C CA . ASN A 1 103 ? 2.386 -7.632 6.558 1.00 92.75 103 ASN A CA 1
ATOM 786 C C . ASN A 1 103 ? 0.982 -7.010 6.589 1.00 92.75 103 ASN A C 1
ATOM 788 O O . ASN A 1 103 ? 0.376 -6.884 7.651 1.00 92.75 103 ASN A O 1
ATOM 792 N N . GLU A 1 104 ? 0.435 -6.657 5.425 1.00 95.00 104 GLU A N 1
ATOM 793 C CA . GLU A 1 104 ? -0.942 -6.171 5.304 1.00 95.00 104 GLU A CA 1
ATOM 794 C C . GLU A 1 104 ? -1.947 -7.256 5.708 1.00 95.00 104 GLU A C 1
ATOM 796 O O . GLU A 1 104 ? -2.917 -6.979 6.404 1.00 95.00 104 GLU A O 1
ATOM 801 N N . GLY A 1 105 ? -1.690 -8.514 5.338 1.00 93.81 105 GLY A N 1
ATOM 802 C CA . GLY A 1 105 ? -2.497 -9.656 5.759 1.00 93.81 105 GLY A CA 1
ATOM 803 C C . GLY A 1 105 ? -2.566 -9.803 7.280 1.00 93.81 105 GLY A C 1
ATOM 804 O O . GLY A 1 105 ? -3.656 -9.985 7.823 1.00 93.81 105 GLY A O 1
ATOM 805 N N . LEU A 1 106 ? -1.430 -9.687 7.977 1.00 91.50 106 LEU A N 1
ATOM 806 C CA . LEU A 1 106 ? -1.380 -9.708 9.443 1.00 91.50 106 LEU A CA 1
ATOM 807 C C . LEU A 1 106 ? -2.197 -8.559 10.049 1.00 91.50 106 LEU A C 1
ATOM 809 O O . LEU A 1 106 ? -3.051 -8.813 10.899 1.00 91.50 106 LEU A O 1
ATOM 813 N N . SER A 1 107 ? -2.011 -7.331 9.557 1.00 91.50 107 SER A N 1
ATOM 814 C CA . SER A 1 107 ? -2.744 -6.159 10.054 1.00 91.50 107 SER A CA 1
ATOM 815 C C . SER A 1 107 ? -4.261 -6.273 9.824 1.00 91.50 107 SER A C 1
ATOM 817 O O . SER A 1 107 ? -5.054 -5.987 10.725 1.00 91.50 107 SER A O 1
ATOM 819 N N . ILE A 1 108 ? -4.687 -6.842 8.690 1.00 93.94 108 ILE A N 1
ATOM 820 C CA . ILE A 1 108 ? -6.094 -7.183 8.438 1.00 93.94 108 ILE A CA 1
ATOM 821 C C . ILE A 1 108 ? -6.611 -8.155 9.502 1.00 93.94 108 ILE A C 1
ATOM 823 O O . ILE A 1 108 ? -7.682 -7.926 10.065 1.00 93.94 108 ILE A O 1
ATOM 827 N N . PHE A 1 109 ? -5.884 -9.234 9.808 1.00 92.38 109 PHE A N 1
ATOM 828 C CA . PHE A 1 109 ? -6.327 -10.191 10.826 1.00 92.38 109 PHE A CA 1
ATOM 829 C C . PHE A 1 109 ? -6.440 -9.559 12.219 1.00 92.38 109 PHE A C 1
ATOM 831 O O . PHE A 1 109 ? -7.387 -9.869 12.944 1.00 92.38 109 PHE A O 1
ATOM 838 N N . GLU A 1 110 ? -5.539 -8.653 12.588 1.00 89.38 110 GLU A N 1
ATOM 839 C CA . GLU A 1 110 ? -5.636 -7.885 13.835 1.00 89.38 110 GLU A CA 1
ATOM 840 C C . GLU A 1 110 ? -6.904 -7.021 13.870 1.00 89.38 110 GLU A C 1
ATOM 842 O O . GLU A 1 110 ? -7.672 -7.068 14.837 1.00 89.38 110 GLU A O 1
ATOM 847 N N . ASN A 1 111 ? -7.181 -6.291 12.786 1.00 92.38 111 ASN A N 1
ATOM 848 C CA . ASN A 1 111 ? -8.376 -5.457 12.661 1.00 92.38 111 ASN A CA 1
ATOM 849 C C . ASN A 1 111 ? -9.665 -6.298 12.701 1.00 92.38 111 ASN A C 1
ATOM 851 O O . ASN A 1 111 ? -10.635 -5.932 13.368 1.00 92.38 111 ASN A O 1
ATOM 855 N N . LEU A 1 112 ? -9.677 -7.465 12.053 1.00 93.12 112 LEU A N 1
ATOM 856 C CA . LEU A 1 112 ? -10.794 -8.413 12.104 1.00 93.12 112 LEU A CA 1
ATOM 857 C C . LEU A 1 112 ? -11.008 -8.972 13.520 1.00 93.12 112 LEU A C 1
ATOM 859 O O . LEU A 1 112 ? -12.155 -9.106 13.954 1.00 93.12 112 LEU A O 1
ATOM 863 N N . ALA A 1 113 ? -9.930 -9.246 14.264 1.00 90.50 113 ALA A N 1
ATOM 864 C CA . ALA A 1 113 ? -10.010 -9.685 15.656 1.00 90.50 113 ALA A CA 1
ATOM 865 C C . ALA A 1 113 ? -10.686 -8.626 16.541 1.00 90.50 113 ALA A C 1
ATOM 867 O O . ALA A 1 113 ? -11.523 -8.963 17.380 1.00 90.50 113 ALA A O 1
ATOM 868 N N . VAL A 1 114 ? -10.352 -7.347 16.329 1.00 89.69 114 VAL A N 1
ATOM 869 C CA . VAL A 1 114 ? -10.984 -6.203 17.007 1.00 89.69 114 VAL A CA 1
ATOM 870 C C . VAL A 1 114 ? -12.470 -6.093 16.672 1.00 89.69 114 VAL A C 1
ATOM 872 O O . VAL A 1 114 ? -13.282 -5.808 17.552 1.00 89.69 114 VAL A O 1
ATOM 875 N N . LEU A 1 115 ? -12.832 -6.332 15.413 1.00 91.81 115 LEU A N 1
ATOM 876 C CA . LEU A 1 115 ? -14.215 -6.294 14.934 1.00 91.81 115 LEU A CA 1
ATOM 877 C C . LEU A 1 115 ? -15.053 -7.504 15.387 1.00 91.81 115 LEU A C 1
ATOM 879 O O . LEU A 1 115 ? -16.241 -7.573 15.084 1.00 91.81 115 LEU A O 1
ATOM 883 N N . GLY A 1 116 ? -14.463 -8.450 16.127 1.00 88.31 116 GLY A N 1
ATOM 884 C CA . GLY A 1 116 ? -15.162 -9.619 16.663 1.00 88.31 116 GLY A CA 1
ATOM 885 C C . GLY A 1 116 ? -15.336 -10.758 15.658 1.00 88.31 116 GLY A C 1
ATOM 886 O O . GLY A 1 116 ? -16.121 -11.675 15.904 1.00 88.31 116 GLY A O 1
ATOM 887 N N . VAL A 1 117 ? -14.606 -10.734 14.541 1.00 91.00 117 VAL A N 1
ATOM 888 C CA . VAL A 1 117 ? -14.610 -11.839 13.579 1.00 91.00 117 VAL A CA 1
ATOM 889 C C . VAL A 1 117 ? -13.893 -13.041 14.209 1.00 91.00 117 VAL A C 1
ATOM 891 O O . VAL A 1 117 ? -12.774 -12.897 14.712 1.00 91.00 117 VAL A O 1
ATOM 894 N N . PRO A 1 118 ? -14.508 -14.238 14.228 1.00 85.81 118 PRO A N 1
ATOM 895 C CA . PRO A 1 118 ? -13.913 -15.406 14.863 1.00 85.81 118 PRO A CA 1
ATOM 896 C C . PRO A 1 118 ? -12.683 -15.882 14.082 1.00 85.81 118 PRO A C 1
ATOM 898 O O . PRO A 1 118 ? -12.794 -16.423 12.984 1.00 85.81 118 PRO A O 1
ATOM 901 N N . ILE A 1 119 ? -11.502 -15.711 14.678 1.00 85.50 119 ILE A N 1
ATOM 902 C CA . ILE A 1 119 ? -10.217 -16.157 14.124 1.00 85.50 119 ILE A CA 1
ATOM 903 C C . ILE A 1 119 ? -9.752 -17.422 14.868 1.00 85.50 119 ILE A C 1
ATOM 905 O O . ILE A 1 119 ? -9.846 -17.475 16.101 1.00 85.50 119 ILE A O 1
ATOM 909 N N . PRO A 1 120 ? -9.228 -18.448 14.167 1.00 82.88 120 PRO A N 1
ATOM 910 C CA . PRO A 1 120 ? -8.703 -19.655 14.797 1.00 82.88 120 PRO A CA 1
ATOM 911 C C . PRO A 1 120 ? -7.657 -19.352 15.877 1.00 82.88 120 PRO A C 1
ATOM 913 O O . PRO A 1 120 ? -6.742 -18.554 15.673 1.00 82.88 120 PRO A O 1
ATOM 916 N N . LYS A 1 121 ? -7.740 -20.048 17.018 1.00 78.44 121 LYS A N 1
ATOM 917 C CA . LYS A 1 121 ? -6.871 -19.806 18.188 1.00 78.44 121 LYS A CA 1
ATOM 918 C C . LYS A 1 121 ? -5.374 -19.864 17.863 1.00 78.44 121 LYS A C 1
ATOM 920 O O . LYS A 1 121 ? -4.616 -19.062 18.391 1.00 78.44 121 LYS A O 1
ATOM 925 N N . ARG A 1 122 ? -4.965 -20.783 16.981 1.00 79.25 122 ARG A N 1
ATOM 926 C CA . ARG A 1 122 ? -3.568 -20.924 16.536 1.00 79.25 122 ARG A CA 1
ATOM 927 C C . ARG A 1 122 ? -3.073 -19.684 15.795 1.00 79.25 122 ARG A C 1
ATOM 929 O O . ARG A 1 122 ? -1.980 -19.218 16.071 1.00 79.25 122 ARG A O 1
ATOM 936 N N . LEU A 1 123 ? -3.900 -19.122 14.915 1.00 77.88 123 LEU A N 1
ATOM 937 C CA . LEU A 1 123 ? -3.546 -17.921 14.162 1.00 77.88 123 LEU A CA 1
ATOM 938 C C . LEU A 1 123 ? -3.475 -16.700 15.086 1.00 77.88 123 LEU A C 1
ATOM 940 O O . LEU A 1 123 ? -2.543 -15.913 14.996 1.00 77.88 123 LEU A O 1
ATOM 944 N N . LYS A 1 124 ? -4.401 -16.600 16.047 1.00 76.25 124 LYS A N 1
ATOM 945 C CA . LYS A 1 124 ? -4.384 -15.538 17.061 1.00 76.25 124 LYS A CA 1
ATOM 946 C C . LYS A 1 124 ? -3.120 -15.561 17.932 1.00 76.25 124 LYS A C 1
ATOM 948 O O . LYS A 1 124 ? -2.638 -14.500 18.301 1.00 76.25 124 LYS A O 1
ATOM 953 N N . GLN A 1 125 ? -2.601 -16.747 18.262 1.00 77.44 125 GLN A N 1
ATOM 954 C CA . GLN A 1 125 ? -1.348 -16.897 19.015 1.00 77.44 125 GLN A CA 1
ATOM 955 C C . GLN A 1 125 ? -0.148 -16.396 18.209 1.00 77.44 125 GLN A C 1
ATOM 957 O O . GLN A 1 125 ? 0.579 -15.540 18.693 1.00 77.44 125 GLN A O 1
ATOM 962 N N . VAL A 1 126 ? -0.015 -16.846 16.958 1.00 80.44 126 VAL A N 1
ATOM 963 C CA . VAL A 1 126 ? 1.081 -16.423 16.071 1.00 80.44 126 VAL A CA 1
ATOM 964 C C . VAL A 1 126 ? 1.059 -14.910 15.839 1.00 80.44 126 VAL A C 1
ATOM 966 O O . VAL A 1 126 ? 2.089 -14.259 15.953 1.00 80.44 126 VAL A O 1
ATOM 969 N N . ILE A 1 127 ? -0.116 -14.327 15.581 1.00 73.94 127 ILE A N 1
ATOM 970 C CA . ILE A 1 127 ? -0.252 -12.873 15.397 1.00 73.94 127 ILE A CA 1
ATOM 971 C C . ILE A 1 127 ? 0.159 -12.115 16.669 1.00 73.94 127 ILE A C 1
ATOM 973 O O . ILE A 1 127 ? 0.873 -11.123 16.584 1.00 73.94 127 ILE A O 1
ATOM 977 N N . ALA A 1 128 ? -0.253 -12.583 17.852 1.00 73.19 128 ALA A N 1
ATOM 978 C CA . ALA A 1 128 ? 0.078 -11.927 19.120 1.00 73.19 128 ALA A CA 1
ATOM 979 C C . ALA A 1 128 ? 1.571 -12.007 19.491 1.00 73.19 128 ALA A C 1
ATOM 981 O O . ALA A 1 128 ? 2.058 -11.160 20.239 1.00 73.19 128 ALA A O 1
ATOM 982 N N . GLU A 1 129 ? 2.282 -13.023 19.006 1.00 76.38 129 GLU A N 1
ATOM 983 C CA . GLU A 1 129 ? 3.736 -13.139 19.152 1.00 76.38 129 GLU A CA 1
ATOM 984 C C . GLU A 1 129 ? 4.461 -12.183 18.194 1.00 76.38 129 GLU A C 1
ATOM 986 O O . GLU A 1 129 ? 5.352 -11.458 18.626 1.00 76.38 129 GLU A O 1
ATOM 991 N N . LEU A 1 130 ? 4.023 -12.102 16.932 1.00 73.06 130 LEU A N 1
ATOM 992 C CA . LEU A 1 130 ? 4.613 -11.211 15.923 1.00 73.06 130 LEU A CA 1
ATOM 993 C C . LEU A 1 130 ? 4.364 -9.722 16.217 1.00 73.06 130 LEU A C 1
ATOM 995 O O . LEU A 1 130 ? 5.256 -8.897 16.047 1.00 73.06 130 LEU A O 1
ATOM 999 N N . GLY A 1 131 ? 3.177 -9.365 16.714 1.00 62.09 131 GLY A N 1
ATOM 1000 C CA . GLY A 1 131 ? 2.831 -7.977 17.041 1.00 62.09 131 GLY A CA 1
ATOM 1001 C C . GLY A 1 131 ? 3.615 -7.381 18.221 1.00 62.09 131 GLY A C 1
ATOM 1002 O O . GLY A 1 131 ? 3.561 -6.172 18.433 1.00 62.09 131 GLY A O 1
ATOM 1003 N N . GLN A 1 132 ? 4.345 -8.195 18.996 1.00 59.94 132 GLN A N 1
ATOM 1004 C CA . GLN A 1 132 ? 5.203 -7.714 20.089 1.00 59.94 132 GLN A CA 1
ATOM 1005 C C . GLN A 1 132 ? 6.589 -7.244 19.619 1.00 59.94 132 GLN A C 1
ATOM 1007 O O . GLN A 1 132 ? 7.252 -6.522 20.361 1.00 59.94 132 GLN A O 1
ATOM 1012 N N . GLU A 1 133 ? 7.035 -7.606 18.412 1.00 55.38 133 GLU A N 1
ATOM 1013 C CA . GLU A 1 133 ? 8.340 -7.171 17.884 1.00 55.38 133 GLU A CA 1
ATOM 1014 C C . GLU A 1 133 ? 8.318 -5.742 17.308 1.00 55.38 133 GLU A C 1
ATOM 1016 O O . GLU A 1 133 ? 9.360 -5.091 17.252 1.00 55.38 133 GLU A O 1
ATOM 1021 N N . ASP A 1 134 ? 7.138 -5.227 16.944 1.00 53.03 134 ASP A N 1
ATOM 1022 C CA . ASP A 1 134 ? 6.948 -3.931 16.271 1.00 53.03 134 ASP A CA 1
ATOM 1023 C C . ASP A 1 134 ? 6.728 -2.735 17.225 1.00 53.03 134 ASP A C 1
ATOM 1025 O O . ASP A 1 134 ? 6.549 -1.605 16.758 1.00 53.03 134 ASP A O 1
ATOM 1029 N N . ASP A 1 135 ? 6.742 -2.945 18.549 1.00 46.94 135 ASP A N 1
ATOM 1030 C CA . ASP A 1 135 ? 6.742 -1.850 19.529 1.00 46.94 135 ASP A CA 1
ATOM 1031 C C . ASP A 1 135 ? 8.190 -1.383 19.759 1.00 46.94 135 ASP A C 1
ATOM 1033 O O . ASP A 1 135 ? 8.979 -2.095 20.398 1.00 46.94 135 ASP A O 1
ATOM 1037 N N . PRO A 1 136 ? 8.605 -0.208 19.239 1.00 45.72 136 PRO A N 1
ATOM 1038 C CA . PRO A 1 136 ? 9.919 0.314 19.538 1.00 45.72 136 PRO A CA 1
ATOM 1039 C C . PRO A 1 136 ? 9.905 0.688 21.015 1.00 45.72 136 PRO A C 1
ATOM 1041 O O . PRO A 1 136 ? 9.397 1.746 21.391 1.00 45.72 136 PRO A O 1
ATOM 1044 N N . ARG A 1 137 ? 10.459 -0.199 21.852 1.00 40.81 137 ARG A N 1
ATOM 1045 C CA . ARG A 1 137 ? 10.745 0.079 23.262 1.00 40.81 137 ARG A CA 1
ATOM 1046 C C . ARG A 1 137 ? 11.293 1.506 23.347 1.00 40.81 137 ARG A C 1
ATOM 1048 O O . ARG A 1 137 ? 12.297 1.773 22.678 1.00 40.81 137 ARG A O 1
ATOM 1055 N N . PRO A 1 138 ? 10.658 2.426 24.098 1.00 45.06 138 PRO A N 1
ATOM 1056 C CA . PRO A 1 138 ? 11.172 3.776 24.217 1.00 45.06 138 PRO A CA 1
ATOM 1057 C C . PRO A 1 138 ? 12.608 3.679 24.724 1.00 45.06 138 PRO A C 1
ATOM 1059 O O . PRO A 1 138 ? 12.873 3.133 25.796 1.00 45.06 138 PRO A O 1
ATOM 1062 N N . ALA A 1 139 ? 13.539 4.138 23.891 1.00 54.59 139 ALA A N 1
ATOM 1063 C CA . ALA A 1 139 ? 14.955 4.209 24.194 1.00 54.59 139 ALA A CA 1
ATOM 1064 C C . ALA A 1 139 ? 15.180 5.325 25.221 1.00 54.59 139 ALA A C 1
ATOM 1066 O O . ALA A 1 139 ? 15.688 6.383 24.875 1.00 54.59 139 ALA A O 1
ATOM 1067 N N . ASP A 1 140 ? 14.730 5.123 26.459 1.00 57.94 140 ASP A N 1
ATOM 1068 C CA . ASP A 1 140 ? 14.928 6.094 27.535 1.00 57.94 140 ASP A CA 1
ATOM 1069 C C . ASP A 1 140 ? 14.853 5.462 28.934 1.00 57.94 140 ASP A C 1
ATOM 1071 O O . ASP A 1 140 ? 14.011 5.826 29.748 1.00 57.94 140 ASP A O 1
ATOM 1075 N N . GLN A 1 141 ? 15.705 4.463 29.207 1.00 55.72 141 GLN A N 1
ATOM 1076 C CA . GLN A 1 141 ? 16.023 4.022 30.584 1.00 55.72 141 GLN A CA 1
ATOM 1077 C C . GLN A 1 141 ? 17.496 3.603 30.783 1.00 55.72 141 GLN A C 1
ATOM 1079 O O . GLN A 1 141 ? 17.832 3.014 31.804 1.00 55.72 141 GLN A O 1
ATOM 1084 N N . ALA A 1 142 ? 18.406 3.907 29.848 1.00 55.97 142 ALA A N 1
ATOM 1085 C CA . ALA A 1 142 ? 19.836 3.583 29.999 1.00 55.97 142 ALA A CA 1
ATOM 1086 C C . ALA A 1 142 ? 20.688 4.745 30.559 1.00 55.97 142 ALA A C 1
ATOM 1088 O O . ALA A 1 142 ? 21.879 4.572 30.799 1.00 55.97 142 ALA A O 1
ATOM 1089 N N . SER A 1 143 ? 20.097 5.921 30.781 1.00 54.38 143 SER A N 1
ATOM 1090 C CA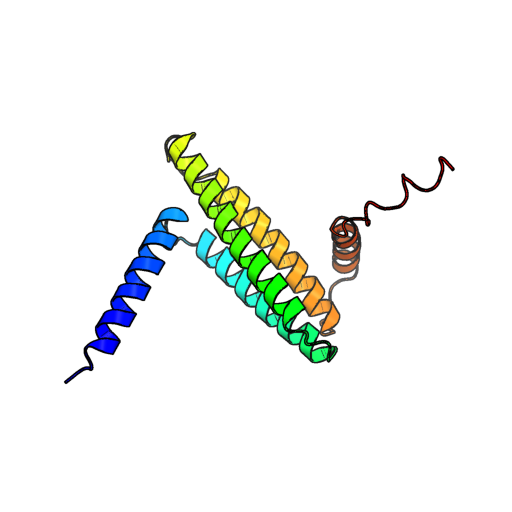 . SER A 1 143 ? 20.782 7.146 31.228 1.00 54.38 143 SER A CA 1
ATOM 1091 C C . SER A 1 143 ? 20.525 7.516 32.697 1.00 54.38 143 SER A C 1
ATOM 1093 O O . SER A 1 143 ? 21.175 8.423 33.201 1.00 54.38 143 SER A O 1
ATOM 1095 N N . ALA A 1 144 ? 19.644 6.807 33.413 1.00 56.25 144 ALA A N 1
ATOM 1096 C CA . ALA A 1 144 ? 19.251 7.141 34.791 1.00 56.25 144 ALA A CA 1
ATOM 1097 C C . ALA A 1 144 ? 19.913 6.262 35.876 1.00 56.25 144 ALA A C 1
ATOM 1099 O O . ALA A 1 144 ? 19.362 6.095 36.961 1.00 56.25 144 ALA A O 1
ATOM 1100 N N . SER A 1 145 ? 21.071 5.653 35.597 1.00 54.25 145 SER A N 1
ATOM 1101 C CA . SER A 1 145 ? 21.791 4.810 36.575 1.00 54.25 145 SER A CA 1
ATOM 1102 C C . SER A 1 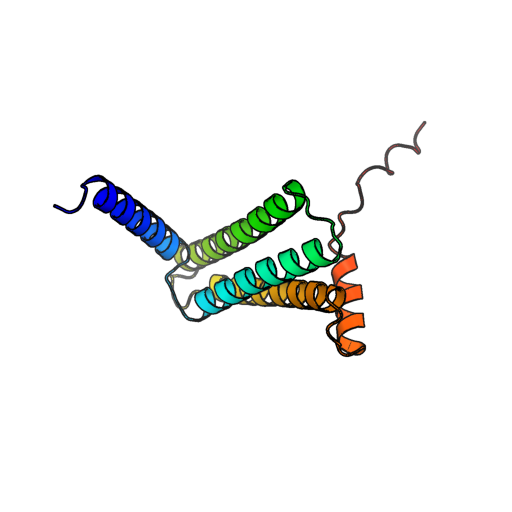145 ? 23.251 5.218 36.799 1.00 54.25 145 SER A C 1
ATOM 1104 O O . SER A 1 145 ? 24.018 4.421 37.333 1.00 54.25 145 SER A O 1
ATOM 1106 N N . ILE A 1 146 ? 23.651 6.424 36.376 1.00 58.75 146 ILE A N 1
ATOM 1107 C CA . ILE A 1 146 ? 25.023 6.938 36.569 1.00 58.75 146 ILE A CA 1
ATOM 1108 C C . ILE A 1 146 ? 25.064 8.237 37.410 1.00 58.75 146 ILE A C 1
ATOM 1110 O O . ILE A 1 146 ? 26.140 8.789 37.611 1.00 58.75 146 ILE A O 1
ATOM 1114 N N . GLU A 1 147 ? 23.948 8.691 37.991 1.00 48.44 147 GLU A N 1
ATOM 1115 C CA . GLU A 1 147 ? 23.996 9.695 39.078 1.00 48.44 147 GLU A CA 1
ATOM 1116 C C . GLU A 1 147 ? 23.883 9.049 40.461 1.00 48.44 147 GLU A C 1
ATOM 1118 O O . GLU A 1 147 ? 22.985 8.193 40.643 1.00 48.44 147 GLU A O 1
#

Secondary structure (DSSP, 8-state):
---HHHHHHHHHHHHHHHHHHHHTT---HHHHHHHHHHHHHHHHHHHHHHHTT---HHHHHHHHHHHHHHHHHHHHHHHHHHHHSTTSS-HHHHHHHHHHHHHHHHHHHHHHHHTT----HHHHHHHHHHTTTTS---S-SSSSS--

Radius of gyration: 20.04 Å; chains: 1; bounding box: 43×44×64 Å

Sequence (147 aa):
MRPRALSIWRYSWALVGGLVGQILGGWDGFLLCLTAFVVIDYLTGFLAAAWQKRLSSAQGFRGILKKVLIFMVVGMGHLLDTALLGGAGAPLRSALIFFYIANEGLSIFENLAVLGVPIPKRLKQVIAELGQEDDPRPADQASASIE

pLDDT: mean 84.42, std 13.58, range [40.81, 97.81]

Foldseek 3Di:
DPPPVVVVVVVVCVVVVVVLCVLLPHDDPLVVLLVVLLVLLLVLQVVLCVVVVNDDPVVSVVSVVVSVVLSVVLSVLQVCCVPPVVNPPSPSSSVSSVVSSVVSVLSSVVSCVSVVNDDDPVSVVVSVVVVVVPPPDPPPDPPPPPD